Protein AF-A0A4R6DRR3-F1 (afdb_monomer_lite)

Organism: Scandinavium goeteborgense (NCBI:txid1851514)

Sequence (173 aa):
MDSQFMGFSDTPRPTWKEFNDTDKYPCVDYLKIRKELVALQRRISFIASTHGERNLLPDLRKQAQALEQKLVDEPPNPVLPPPAALIKVTGKLEAFSARLIPHYFDPEAYPQTHGYFTRQQERVAKAAVVVAAGGQGAAAQGMLLEGTRLSRLAWYVTGKINGKHFSGWLAGL

Radius of gyration: 21.05 Å; chains: 1; bounding box: 48×30×71 Å

Secondary structure (DSSP, 8-state):
-------GGGS----HHHHS-TTTS-B--HHHHHHHHHHHHHHHHHHHHSSS-GGGHHHHHHHHHHHHHHHTTPPPPP-SS-SS------S-EEEEEEEEEEE---GGGSTT-TTHHHHHHHHHHHHHHHHHHH--HHHHHHHHHTT----EEEEEEEEEETTEEEEEEEE--

Structure (mmCIF, N/CA/C/O backbone):
data_AF-A0A4R6DRR3-F1
#
_entry.id   AF-A0A4R6DRR3-F1
#
loop_
_atom_site.group_PDB
_atom_site.id
_atom_site.type_symbol
_atom_site.label_atom_id
_atom_site.label_alt_id
_atom_site.label_comp_id
_atom_site.label_asym_id
_atom_site.label_entity_id
_atom_site.label_seq_id
_atom_site.pdbx_PDB_ins_code
_atom_site.Cartn_x
_atom_site.Cartn_y
_atom_site.Cartn_z
_atom_site.occupancy
_atom_site.B_iso_or_equiv
_atom_site.auth_seq_id
_atom_site.auth_comp_id
_atom_site.auth_asym_id
_atom_site.auth_atom_id
_atom_site.pdbx_PDB_model_num
ATOM 1 N N . MET A 1 1 ? -2.126 12.047 38.071 1.00 32.66 1 MET A N 1
ATOM 2 C CA . MET A 1 1 ? -1.769 12.471 36.704 1.00 32.66 1 MET A CA 1
ATOM 3 C C . MET A 1 1 ? -2.853 11.938 35.803 1.00 32.66 1 MET A C 1
ATOM 5 O O . MET A 1 1 ? -2.925 10.732 35.596 1.00 32.66 1 MET A O 1
ATOM 9 N N . ASP A 1 2 ? -3.769 12.821 35.432 1.00 32.16 2 ASP A N 1
ATOM 10 C CA . ASP A 1 2 ? -4.986 12.487 34.706 1.00 32.16 2 ASP A CA 1
ATOM 11 C C . ASP A 1 2 ? -4.640 11.856 33.361 1.00 32.16 2 ASP A C 1
ATOM 13 O O . ASP A 1 2 ? -3.924 12.436 32.544 1.00 32.16 2 ASP A O 1
ATOM 17 N N . SER A 1 3 ? -5.119 10.630 33.157 1.00 38.91 3 SER A N 1
ATOM 18 C CA . SER A 1 3 ? -5.033 9.940 31.877 1.00 38.91 3 SER A CA 1
ATOM 19 C C . SER A 1 3 ? -6.004 10.642 30.935 1.00 38.91 3 SER A C 1
ATOM 21 O O . SER A 1 3 ? -7.182 10.297 30.849 1.00 38.91 3 SER A O 1
ATOM 23 N N . GLN A 1 4 ? -5.525 11.721 30.317 1.00 40.69 4 GLN A N 1
ATOM 24 C CA . GLN A 1 4 ? -6.238 12.450 29.285 1.00 40.69 4 GLN A CA 1
ATOM 25 C C . GLN A 1 4 ? -6.501 11.450 28.155 1.00 40.69 4 GLN A C 1
ATOM 27 O O . GLN A 1 4 ? -5.590 11.050 27.431 1.00 40.69 4 GLN A O 1
ATOM 32 N N . PHE A 1 5 ? -7.742 10.974 28.061 1.00 37.91 5 PHE A N 1
ATOM 33 C CA . PHE A 1 5 ? -8.203 10.177 26.936 1.00 37.91 5 PHE A CA 1
ATOM 34 C C . PHE A 1 5 ? -8.117 11.068 25.693 1.00 37.91 5 PHE A C 1
ATOM 36 O O . PHE A 1 5 ? -9.037 11.833 25.424 1.00 37.91 5 PHE A O 1
ATOM 43 N N . MET A 1 6 ? -7.003 11.011 24.958 1.00 37.53 6 MET A N 1
ATOM 44 C CA . MET A 1 6 ? -6.937 11.579 23.614 1.00 37.53 6 MET A CA 1
ATOM 45 C C . MET A 1 6 ? -7.987 10.864 22.765 1.00 37.53 6 MET A C 1
ATOM 47 O O . MET A 1 6 ? -7.893 9.654 22.532 1.00 37.53 6 MET A O 1
ATOM 51 N N . GLY A 1 7 ? -9.008 11.600 22.330 1.00 41.72 7 GLY A N 1
ATOM 52 C CA . GLY A 1 7 ? -9.930 11.110 21.323 1.00 41.72 7 GLY A CA 1
ATOM 53 C C . GLY A 1 7 ? -9.200 10.974 19.991 1.00 41.72 7 GLY A C 1
ATOM 54 O O . GLY A 1 7 ? -8.282 11.730 19.682 1.00 41.72 7 GLY A O 1
ATOM 55 N N . PHE A 1 8 ? -9.627 10.035 19.150 1.00 44.72 8 PHE A N 1
ATOM 56 C CA . PHE A 1 8 ? -9.114 9.923 17.777 1.00 44.72 8 PHE A CA 1
ATOM 57 C C . PHE A 1 8 ? -9.327 11.202 16.945 1.00 44.72 8 PHE A C 1
ATOM 59 O O . PHE A 1 8 ? -8.627 11.419 15.964 1.00 44.72 8 PHE A O 1
ATOM 66 N N . SER A 1 9 ? -10.285 12.053 17.325 1.00 52.47 9 SER A N 1
ATOM 67 C CA . SER A 1 9 ? -10.504 13.380 16.733 1.00 52.47 9 SER A CA 1
ATOM 68 C C . SER A 1 9 ? -9.391 14.381 17.039 1.00 52.47 9 SER A C 1
ATOM 70 O O . SER A 1 9 ? -9.246 15.360 16.312 1.00 52.47 9 SER A O 1
ATOM 72 N N . ASP A 1 10 ? -8.619 14.132 18.096 1.00 45.84 10 ASP A N 1
ATOM 73 C CA . ASP A 1 10 ? -7.654 15.075 18.661 1.00 45.84 10 ASP A CA 1
ATOM 74 C C . ASP A 1 10 ? -6.226 14.761 18.195 1.00 45.84 10 ASP A C 1
ATOM 76 O O . ASP A 1 10 ? -5.283 15.488 18.514 1.00 45.84 10 ASP A O 1
ATOM 80 N N . THR A 1 11 ? -6.043 13.680 17.422 1.00 53.34 11 THR A N 1
ATOM 81 C CA . THR A 1 11 ? -4.739 13.344 16.851 1.00 53.34 11 THR A CA 1
ATOM 82 C C . THR A 1 11 ? -4.341 14.400 15.818 1.00 53.34 11 THR A C 1
ATOM 84 O O . THR A 1 11 ? -5.106 14.642 14.875 1.00 53.34 11 THR A O 1
ATOM 87 N N . PRO A 1 12 ? -3.157 15.026 15.956 1.00 55.69 12 PRO A N 1
ATOM 88 C CA . PRO A 1 12 ? -2.706 16.060 15.039 1.00 55.69 12 PRO A CA 1
ATOM 89 C C . PRO A 1 12 ? -2.641 15.513 13.614 1.00 55.69 12 PRO A C 1
ATOM 91 O O . PRO A 1 12 ? -2.238 14.373 13.379 1.00 55.69 12 PRO A O 1
ATOM 94 N N . ARG A 1 13 ? -3.064 16.340 12.654 1.00 63.53 13 ARG A N 1
ATOM 95 C CA . ARG A 1 13 ? -3.005 16.013 11.229 1.00 63.53 13 ARG A CA 1
ATOM 96 C C . ARG A 1 13 ? -1.552 16.133 10.775 1.00 63.53 13 ARG A C 1
ATOM 98 O O . ARG A 1 13 ? -1.043 17.254 10.753 1.00 63.53 13 ARG A O 1
ATOM 105 N N . PRO A 1 14 ? -0.888 15.029 10.414 1.00 62.91 14 PRO A N 1
ATOM 106 C CA . PRO A 1 14 ? 0.517 15.088 10.077 1.00 62.91 14 PRO A CA 1
ATOM 107 C C . PRO A 1 14 ? 0.735 15.827 8.755 1.00 62.91 14 PRO A C 1
ATOM 109 O O . PRO A 1 14 ? 0.032 15.610 7.764 1.00 62.91 14 PRO A O 1
ATOM 112 N N . THR A 1 15 ? 1.727 16.707 8.740 1.00 67.88 15 THR A N 1
ATOM 113 C CA . THR A 1 15 ? 2.149 17.449 7.547 1.00 67.88 15 THR A CA 1
ATOM 114 C C . THR A 1 15 ? 3.195 16.672 6.745 1.00 67.88 15 THR A C 1
ATOM 116 O O . THR A 1 15 ? 3.876 15.792 7.264 1.00 67.88 15 THR A O 1
ATOM 119 N N . TRP A 1 16 ? 3.414 17.043 5.479 1.00 64.81 16 TRP A N 1
ATOM 120 C CA . TRP A 1 16 ? 4.521 16.495 4.676 1.00 64.81 16 TRP A CA 1
ATOM 121 C C . TRP A 1 16 ? 5.910 16.735 5.289 1.00 64.81 16 TRP A C 1
ATOM 123 O O . TRP A 1 16 ? 6.840 15.992 4.994 1.00 64.81 16 TRP A O 1
ATOM 133 N N . LYS A 1 17 ? 6.058 17.737 6.165 1.00 64.94 17 LYS A N 1
ATOM 134 C CA . LYS A 1 17 ? 7.290 17.943 6.938 1.00 64.94 17 LYS A CA 1
ATOM 135 C C . LYS A 1 17 ? 7.489 16.831 7.968 1.00 64.94 17 LYS A C 1
ATOM 137 O O . LYS A 1 17 ? 8.586 16.303 8.064 1.00 64.94 17 LYS A O 1
ATOM 142 N N . GLU A 1 18 ? 6.422 16.437 8.661 1.00 63.91 18 GLU A N 1
ATOM 143 C CA . GLU A 1 18 ? 6.436 15.321 9.617 1.00 63.91 18 GLU A CA 1
ATOM 144 C C . GLU A 1 18 ? 6.542 13.959 8.926 1.00 63.91 18 GLU A C 1
ATOM 146 O O . GLU A 1 18 ? 7.074 13.026 9.505 1.00 63.91 18 GLU A O 1
ATOM 151 N N . PHE A 1 19 ? 6.097 13.841 7.671 1.00 58.97 19 PHE A N 1
ATOM 152 C CA . PHE A 1 19 ? 6.348 12.643 6.865 1.00 58.97 19 PHE A CA 1
ATOM 153 C C . PHE A 1 19 ? 7.843 12.402 6.604 1.00 58.97 19 PHE A C 1
ATOM 155 O O . PHE A 1 19 ? 8.275 11.256 6.547 1.00 58.97 19 PHE A O 1
ATOM 162 N N . ASN A 1 20 ? 8.635 13.468 6.463 1.00 59.44 20 ASN A N 1
ATOM 163 C CA . ASN A 1 20 ? 10.086 13.361 6.296 1.00 59.44 20 ASN A CA 1
ATOM 164 C C . ASN A 1 20 ? 10.828 13.198 7.638 1.00 59.44 20 ASN A C 1
ATOM 166 O O . ASN A 1 20 ? 12.023 12.904 7.642 1.00 59.44 20 ASN A O 1
ATOM 170 N N . ASP A 1 21 ? 10.131 13.386 8.761 1.00 64.56 21 ASP A N 1
ATOM 171 C CA . ASP A 1 21 ? 10.652 13.211 10.115 1.00 64.56 21 ASP A CA 1
ATOM 172 C C . ASP A 1 21 ? 10.440 11.757 10.570 1.00 64.56 21 ASP A C 1
ATOM 174 O O . ASP A 1 21 ? 9.473 11.401 11.251 1.00 64.56 21 ASP A O 1
ATOM 178 N N . THR A 1 22 ? 11.351 10.897 10.113 1.00 59.47 22 THR A N 1
ATOM 179 C CA . THR A 1 22 ? 11.313 9.436 10.323 1.00 59.47 22 THR A CA 1
ATOM 180 C C . THR A 1 22 ? 11.407 9.046 11.808 1.00 59.47 22 THR A C 1
ATOM 182 O O . THR A 1 22 ? 11.029 7.933 12.170 1.00 59.47 22 THR A O 1
ATOM 185 N N . ASP A 1 23 ? 11.872 9.956 12.673 1.00 62.69 23 ASP A N 1
ATOM 186 C CA . ASP A 1 23 ? 12.046 9.712 14.110 1.00 62.69 23 ASP A CA 1
ATOM 187 C C . ASP A 1 23 ? 10.712 9.752 14.872 1.00 62.69 23 ASP A C 1
ATOM 189 O O . ASP A 1 23 ? 10.572 9.131 15.929 1.00 62.69 23 ASP A O 1
ATOM 193 N N . LYS A 1 24 ? 9.705 10.457 14.336 1.00 63.38 24 LYS A N 1
ATOM 194 C CA . LYS A 1 24 ? 8.414 10.666 15.008 1.00 63.38 24 LYS A CA 1
ATOM 195 C C . LYS A 1 24 ? 7.372 9.608 14.643 1.00 63.38 24 LYS A C 1
ATOM 197 O O . LYS A 1 24 ? 6.582 9.216 15.503 1.00 63.38 24 LYS A O 1
ATOM 202 N N . TYR A 1 25 ? 7.360 9.135 13.393 1.00 62.94 25 TYR A N 1
ATOM 203 C CA . TYR A 1 25 ? 6.393 8.143 12.915 1.00 62.94 25 TYR A CA 1
ATOM 204 C C . TYR A 1 25 ? 7.010 7.188 11.885 1.00 62.94 25 TYR A C 1
ATOM 206 O O . TYR A 1 25 ? 7.716 7.648 10.989 1.00 62.94 25 TYR A O 1
ATOM 214 N N . PRO A 1 26 ? 6.685 5.879 11.920 1.00 66.75 26 PRO A N 1
ATOM 215 C CA . PRO A 1 26 ? 7.077 4.962 10.858 1.00 66.75 26 PRO A CA 1
ATOM 216 C C . PRO A 1 26 ? 6.364 5.364 9.561 1.00 66.75 26 PRO A C 1
ATOM 218 O O . PRO A 1 26 ? 5.165 5.116 9.383 1.00 66.75 26 PRO A O 1
ATOM 221 N N . CYS A 1 27 ? 7.108 6.017 8.674 1.00 72.94 27 CYS A N 1
ATOM 222 C CA . CYS A 1 27 ? 6.648 6.497 7.384 1.00 72.94 27 CYS A CA 1
ATOM 223 C C . CYS A 1 27 ? 7.192 5.598 6.264 1.00 72.94 27 CYS A C 1
ATOM 225 O O . CYS A 1 27 ? 8.386 5.312 6.184 1.00 72.94 27 CYS A O 1
ATOM 227 N N . VAL A 1 28 ? 6.306 5.106 5.394 1.00 82.31 28 VAL A N 1
ATOM 228 C CA . VAL A 1 28 ? 6.702 4.296 4.232 1.00 82.31 28 VAL A CA 1
ATOM 229 C C . VAL A 1 28 ? 5.937 4.776 3.009 1.00 82.31 28 VAL A C 1
ATOM 231 O O . VAL A 1 28 ? 4.707 4.738 2.969 1.00 82.31 28 VAL A O 1
ATOM 234 N N . ASP A 1 29 ? 6.674 5.226 1.994 1.00 85.25 29 ASP A N 1
ATOM 235 C CA . ASP A 1 29 ? 6.112 5.614 0.701 1.00 85.25 29 ASP A CA 1
ATOM 236 C C . ASP A 1 29 ? 5.991 4.396 -0.226 1.00 85.25 29 ASP A C 1
ATOM 238 O O . ASP A 1 29 ? 6.834 4.144 -1.093 1.00 85.25 29 ASP A O 1
ATOM 242 N N . TYR A 1 30 ? 4.921 3.624 -0.046 1.00 84.50 30 TYR A N 1
ATOM 243 C CA . TYR A 1 30 ? 4.629 2.473 -0.903 1.00 84.50 30 TYR A CA 1
ATOM 244 C C . TYR A 1 30 ? 4.374 2.875 -2.366 1.00 84.50 30 TYR A C 1
ATOM 246 O O . TYR A 1 30 ? 4.687 2.111 -3.282 1.00 84.50 30 TYR A O 1
ATOM 254 N N . LEU A 1 31 ? 3.884 4.096 -2.621 1.00 81.19 31 LEU A N 1
ATOM 255 C CA . LEU A 1 31 ? 3.676 4.599 -3.982 1.00 81.19 31 LEU A CA 1
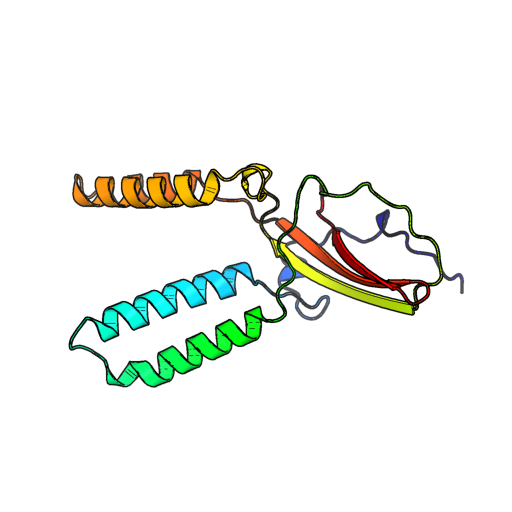ATOM 256 C C . LEU A 1 31 ? 5.005 4.775 -4.719 1.00 81.19 31 LEU A C 1
ATOM 258 O O . LEU A 1 31 ? 5.109 4.425 -5.898 1.00 81.19 31 LEU A O 1
ATOM 262 N N . LYS A 1 32 ? 6.025 5.296 -4.034 1.00 82.62 32 LYS A N 1
ATOM 263 C CA . LYS A 1 32 ? 7.382 5.409 -4.572 1.00 82.62 32 LYS A CA 1
ATOM 264 C C . LYS A 1 32 ? 7.992 4.034 -4.835 1.00 82.62 32 LYS A C 1
ATOM 266 O O . LYS A 1 32 ? 8.469 3.807 -5.945 1.00 82.62 32 LYS A O 1
ATOM 271 N N . ILE A 1 33 ? 7.882 3.103 -3.884 1.00 84.00 33 ILE A N 1
ATOM 272 C CA . ILE A 1 33 ? 8.385 1.724 -4.035 1.00 84.00 33 ILE A CA 1
ATOM 273 C C . ILE A 1 33 ? 7.756 1.046 -5.265 1.00 84.00 33 ILE A C 1
ATOM 275 O O . ILE A 1 33 ? 8.471 0.477 -6.090 1.00 84.00 33 ILE A O 1
ATOM 279 N N . ARG A 1 34 ? 6.433 1.167 -5.460 1.00 78.25 34 ARG A N 1
ATOM 280 C CA . ARG A 1 34 ? 5.737 0.639 -6.650 1.00 78.25 34 ARG A CA 1
ATOM 281 C C . ARG A 1 34 ? 6.253 1.256 -7.954 1.00 78.25 34 ARG A C 1
ATOM 283 O O . ARG A 1 34 ? 6.440 0.538 -8.935 1.00 78.25 34 ARG A O 1
ATOM 290 N N . LYS A 1 35 ? 6.480 2.575 -7.989 1.00 77.81 35 LYS A N 1
ATOM 291 C CA . LYS A 1 35 ? 7.016 3.265 -9.180 1.00 77.81 35 LYS A CA 1
ATOM 292 C C . LYS A 1 35 ? 8.421 2.776 -9.529 1.00 77.81 35 LYS A C 1
ATOM 294 O O . LYS A 1 35 ? 8.685 2.506 -10.700 1.00 77.81 35 LYS A O 1
ATOM 299 N N . GLU A 1 36 ? 9.289 2.644 -8.529 1.00 81.50 36 GLU A N 1
ATOM 300 C CA . GLU A 1 36 ? 10.650 2.124 -8.694 1.00 81.50 36 GLU A CA 1
ATOM 301 C C . GLU A 1 36 ? 10.631 0.685 -9.216 1.00 81.50 36 GLU A C 1
ATOM 303 O O . GLU A 1 36 ? 11.313 0.381 -10.193 1.00 81.50 36 GLU A O 1
ATOM 308 N N . LEU A 1 37 ? 9.778 -0.171 -8.649 1.00 81.06 37 LEU A N 1
ATOM 309 C CA . LEU A 1 37 ? 9.612 -1.554 -9.090 1.00 81.06 37 LEU A CA 1
ATOM 310 C C . LEU A 1 37 ? 9.166 -1.644 -10.555 1.00 81.06 37 LEU A C 1
ATOM 312 O O . LEU A 1 37 ? 9.763 -2.389 -11.329 1.00 81.06 37 LEU A O 1
ATOM 316 N N . VAL A 1 38 ? 8.180 -0.845 -10.974 1.00 78.44 38 VAL A N 1
ATOM 317 C CA . VAL A 1 38 ? 7.722 -0.818 -12.375 1.00 78.44 38 VAL A CA 1
ATOM 318 C C . VAL A 1 38 ? 8.827 -0.332 -13.316 1.00 78.44 38 VAL A C 1
ATOM 320 O O . VAL A 1 38 ? 9.020 -0.906 -14.390 1.00 78.44 38 VAL A O 1
ATOM 323 N N . ALA A 1 39 ? 9.561 0.720 -12.942 1.00 78.56 39 ALA A N 1
ATOM 324 C CA . ALA A 1 39 ? 10.675 1.224 -13.743 1.00 78.56 39 ALA A CA 1
ATOM 325 C C . ALA A 1 39 ? 11.773 0.162 -13.906 1.00 78.56 39 ALA A C 1
ATOM 327 O O . ALA A 1 39 ? 12.289 -0.052 -15.005 1.00 78.56 39 ALA A O 1
ATOM 328 N N . LEU A 1 40 ? 12.076 -0.549 -12.824 1.00 83.12 40 LEU A N 1
ATOM 329 C CA . LEU A 1 40 ? 13.108 -1.568 -12.787 1.00 83.12 40 LEU A CA 1
ATOM 330 C C . LEU A 1 40 ? 12.703 -2.833 -13.562 1.00 83.12 40 LEU A C 1
ATOM 332 O O . LEU A 1 40 ? 13.499 -3.355 -14.340 1.00 83.12 40 LEU A O 1
ATOM 336 N N . GLN A 1 41 ? 11.443 -3.262 -13.468 1.00 84.50 41 GLN A N 1
ATOM 337 C CA . GLN A 1 41 ? 10.888 -4.339 -14.295 1.00 84.50 41 GLN A CA 1
ATOM 338 C C . GLN A 1 41 ? 10.932 -4.000 -15.793 1.00 84.50 41 GLN A C 1
ATOM 340 O O . GLN A 1 41 ? 11.312 -4.849 -16.600 1.00 84.50 41 GLN A O 1
ATOM 345 N N . ARG A 1 42 ? 10.622 -2.752 -16.177 1.00 83.56 42 ARG A N 1
ATOM 346 C CA . ARG A 1 42 ? 10.771 -2.278 -17.568 1.00 83.56 42 ARG A CA 1
ATOM 347 C C . ARG A 1 42 ? 12.226 -2.293 -18.032 1.00 83.56 42 ARG A C 1
ATOM 349 O O . ARG A 1 42 ? 12.502 -2.632 -19.179 1.00 83.56 42 ARG A O 1
ATOM 356 N N . ARG A 1 43 ? 13.173 -1.940 -17.156 1.00 85.25 43 ARG A N 1
ATOM 357 C CA . ARG A 1 43 ? 14.605 -2.016 -17.480 1.00 85.25 43 ARG A CA 1
ATOM 358 C C . ARG A 1 43 ? 15.049 -3.465 -17.681 1.00 85.25 43 ARG A C 1
ATOM 360 O O . ARG A 1 43 ? 15.749 -3.744 -18.650 1.00 85.25 43 ARG A O 1
ATOM 367 N N . ILE A 1 44 ? 14.609 -4.379 -16.814 1.00 89.00 44 ILE A N 1
ATOM 368 C CA . ILE A 1 44 ? 14.879 -5.818 -16.938 1.00 89.00 44 ILE A CA 1
ATOM 369 C C . ILE A 1 44 ? 14.331 -6.357 -18.261 1.00 89.00 44 ILE A C 1
ATOM 371 O O . ILE A 1 44 ? 15.059 -7.054 -18.966 1.00 89.00 44 ILE A O 1
ATOM 375 N N . SER A 1 45 ? 13.084 -6.034 -18.621 1.00 86.31 45 SER A N 1
ATOM 376 C CA . SER A 1 45 ? 12.488 -6.514 -19.873 1.00 86.31 45 SER A CA 1
ATOM 377 C C . SER A 1 45 ? 13.221 -5.973 -21.102 1.00 86.31 45 SER A C 1
ATOM 379 O O . SER A 1 45 ? 13.517 -6.744 -22.011 1.00 86.31 45 SER A O 1
ATOM 381 N N . PHE A 1 46 ? 13.598 -4.691 -21.092 1.00 87.69 46 PHE A N 1
ATOM 382 C CA . PHE A 1 46 ? 14.370 -4.062 -22.165 1.00 87.69 46 PHE A CA 1
ATOM 383 C C . PHE A 1 46 ? 15.766 -4.682 -22.348 1.00 87.69 46 PHE A C 1
ATOM 385 O O . PHE A 1 46 ? 16.193 -4.949 -23.474 1.00 87.69 46 PHE A O 1
ATOM 392 N N . ILE A 1 47 ? 16.487 -4.933 -21.250 1.00 87.69 47 ILE A N 1
ATOM 393 C CA . ILE A 1 47 ? 17.797 -5.603 -21.290 1.00 87.69 47 ILE A CA 1
ATOM 394 C C . ILE A 1 47 ? 17.637 -7.055 -21.751 1.00 87.69 47 ILE A C 1
ATOM 396 O O . ILE A 1 47 ? 18.452 -7.544 -22.525 1.00 87.69 47 ILE A O 1
ATOM 400 N N . ALA A 1 48 ? 16.584 -7.753 -21.319 1.00 84.31 48 ALA A N 1
ATOM 401 C CA . ALA A 1 48 ? 16.333 -9.130 -21.736 1.00 84.31 48 ALA A CA 1
ATOM 402 C C . ALA A 1 48 ? 16.045 -9.243 -23.245 1.00 84.31 48 ALA A C 1
ATOM 404 O O . ALA A 1 48 ? 16.514 -10.190 -23.881 1.00 84.31 48 ALA A O 1
ATOM 405 N N . SER A 1 49 ? 15.321 -8.276 -23.823 1.00 82.00 49 SER A N 1
ATOM 406 C CA . SER A 1 49 ? 15.016 -8.230 -25.261 1.00 82.00 49 SER A CA 1
ATOM 407 C C . SER A 1 49 ? 16.182 -7.751 -26.130 1.00 82.00 49 SER A C 1
ATOM 409 O O . SER A 1 49 ? 16.193 -8.015 -27.328 1.00 82.00 49 SER A O 1
ATOM 411 N N . THR A 1 50 ? 17.163 -7.056 -25.549 1.00 78.88 50 THR A N 1
ATOM 412 C CA . THR A 1 50 ? 18.337 -6.525 -26.259 1.00 78.88 50 THR A CA 1
ATOM 413 C C . THR A 1 50 ? 19.565 -7.415 -26.004 1.00 78.88 50 THR A C 1
ATOM 415 O O . THR A 1 50 ? 19.606 -8.213 -25.068 1.00 78.88 50 THR A O 1
ATOM 418 N N . HIS A 1 51 ? 20.600 -7.320 -26.842 1.00 70.50 51 HIS A N 1
ATOM 419 C CA . HIS A 1 51 ? 21.870 -8.025 -26.603 1.00 70.50 51 HIS A CA 1
ATOM 420 C C . HIS A 1 51 ? 22.808 -7.308 -25.607 1.00 70.50 51 HIS A C 1
ATOM 422 O O . HIS A 1 51 ? 23.828 -7.877 -25.225 1.00 70.50 51 HIS A O 1
ATOM 428 N N . GLY A 1 52 ? 22.483 -6.083 -25.176 1.00 72.69 52 GLY A N 1
ATOM 429 C CA . GLY A 1 52 ? 23.323 -5.270 -24.287 1.00 72.69 52 GLY A CA 1
ATOM 430 C C . GLY A 1 52 ? 23.089 -5.534 -22.796 1.00 72.69 52 GLY A C 1
ATOM 431 O O . GLY A 1 52 ? 21.964 -5.796 -22.390 1.00 72.69 52 GLY A O 1
ATOM 432 N N . GLU A 1 53 ? 24.153 -5.435 -21.988 1.00 79.00 53 GLU A N 1
ATOM 433 C CA . GLU A 1 53 ? 24.136 -5.381 -20.508 1.00 79.00 53 GLU A CA 1
ATOM 434 C C . GLU A 1 53 ? 23.458 -6.557 -19.770 1.00 79.00 53 GLU A C 1
ATOM 436 O O . GLU A 1 53 ? 23.029 -6.434 -18.620 1.00 79.00 53 GLU A O 1
ATOM 441 N N . ARG A 1 54 ? 23.385 -7.746 -20.384 1.00 82.94 54 ARG A N 1
ATOM 442 C CA . ARG A 1 54 ? 22.781 -8.939 -19.750 1.00 82.94 54 ARG A CA 1
ATOM 443 C C . ARG A 1 54 ? 23.448 -9.353 -18.434 1.00 82.94 54 ARG A C 1
ATOM 445 O O . ARG A 1 54 ? 22.804 -9.985 -17.601 1.00 82.94 54 ARG A O 1
ATOM 452 N N . ASN A 1 55 ? 24.708 -8.978 -18.230 1.00 87.69 55 ASN A N 1
ATOM 453 C CA . ASN A 1 55 ? 25.446 -9.174 -16.983 1.00 87.69 55 ASN A CA 1
ATOM 454 C C . ASN A 1 55 ? 24.823 -8.439 -15.782 1.00 87.69 55 ASN A C 1
ATOM 456 O O . ASN A 1 55 ? 25.013 -8.888 -14.660 1.00 87.69 55 ASN A O 1
ATOM 460 N N . LEU A 1 56 ? 24.053 -7.366 -16.001 1.00 87.44 56 LEU A N 1
ATOM 461 C CA . LEU A 1 56 ? 23.379 -6.610 -14.935 1.00 87.44 56 LEU A CA 1
ATOM 462 C C . LEU A 1 56 ? 22.044 -7.241 -14.495 1.00 87.44 56 LEU A C 1
ATOM 464 O O . LEU A 1 56 ? 21.486 -6.863 -13.465 1.00 87.44 56 LEU A O 1
ATOM 468 N N . LEU A 1 57 ? 21.504 -8.201 -15.258 1.00 89.62 57 LEU A N 1
ATOM 469 C CA . LEU A 1 57 ? 20.197 -8.812 -14.981 1.00 89.62 57 LEU A CA 1
ATOM 470 C C . LEU A 1 57 ? 20.081 -9.469 -13.595 1.00 89.62 57 LEU A C 1
ATOM 472 O O . LEU A 1 57 ? 19.024 -9.304 -12.983 1.00 89.62 57 LEU A O 1
ATOM 476 N N . PRO A 1 58 ? 21.083 -10.214 -13.083 1.00 92.56 58 PRO A N 1
ATOM 477 C CA . PRO A 1 58 ? 20.994 -10.822 -11.757 1.00 92.56 58 PRO A CA 1
ATOM 478 C C . PRO A 1 58 ? 20.820 -9.779 -10.649 1.00 92.56 58 PRO A C 1
ATOM 480 O O . PRO A 1 58 ? 19.930 -9.921 -9.809 1.00 92.56 58 PRO A O 1
ATOM 483 N N . ASP A 1 59 ? 21.603 -8.699 -10.691 1.00 93.25 59 ASP A N 1
ATOM 484 C CA . ASP A 1 59 ? 21.555 -7.636 -9.685 1.00 93.25 59 ASP A CA 1
ATOM 485 C C . ASP A 1 59 ? 20.247 -6.853 -9.756 1.00 93.25 59 ASP A C 1
ATOM 487 O O . ASP A 1 59 ? 19.608 -6.619 -8.728 1.00 93.25 59 ASP A O 1
ATOM 491 N N . LEU A 1 60 ? 19.787 -6.520 -10.966 1.00 90.75 60 LEU A N 1
ATOM 492 C CA . LEU A 1 60 ? 18.487 -5.880 -11.155 1.00 90.75 60 LEU A CA 1
ATOM 493 C C . LEU A 1 60 ? 17.357 -6.779 -10.638 1.00 90.75 60 LEU A C 1
ATOM 495 O O . LEU A 1 60 ? 16.508 -6.326 -9.882 1.00 90.75 60 LEU A O 1
ATOM 499 N N . ARG A 1 61 ? 17.353 -8.079 -10.947 1.00 91.88 61 ARG A N 1
ATOM 500 C CA . ARG A 1 61 ? 16.332 -9.003 -10.415 1.00 91.88 61 ARG A CA 1
ATOM 501 C C . ARG A 1 61 ? 16.350 -9.068 -8.889 1.00 91.88 61 ARG A C 1
ATOM 503 O O . ARG A 1 61 ? 15.288 -9.068 -8.273 1.00 91.88 61 ARG A O 1
ATOM 510 N N . LYS A 1 62 ? 17.536 -9.058 -8.277 1.00 94.81 62 LYS A N 1
ATOM 511 C CA . LYS A 1 62 ? 17.681 -9.011 -6.818 1.00 94.81 62 LYS A CA 1
ATOM 512 C C . LYS A 1 62 ? 17.109 -7.716 -6.231 1.00 94.81 62 LYS A C 1
ATOM 514 O O . LYS A 1 62 ? 16.433 -7.759 -5.206 1.00 94.81 62 LYS A O 1
ATOM 519 N N . GLN A 1 63 ? 17.326 -6.576 -6.891 1.00 92.44 63 GLN A N 1
ATOM 520 C CA . GLN A 1 63 ? 16.719 -5.299 -6.501 1.00 92.44 63 GLN A CA 1
ATOM 521 C C . GLN A 1 63 ? 15.190 -5.328 -6.634 1.00 92.44 63 GLN A C 1
ATOM 523 O O . GLN A 1 63 ? 14.505 -4.894 -5.711 1.00 92.44 63 GLN A O 1
ATOM 528 N N . ALA A 1 64 ? 14.650 -5.887 -7.725 1.00 90.06 64 ALA A N 1
ATOM 529 C CA . ALA A 1 64 ? 13.205 -6.067 -7.897 1.00 90.06 64 ALA A CA 1
ATOM 530 C C . ALA A 1 64 ? 12.610 -6.873 -6.741 1.00 90.06 64 ALA A C 1
ATOM 532 O O . ALA A 1 64 ? 11.660 -6.426 -6.107 1.00 90.06 64 ALA A O 1
ATOM 533 N N . GLN A 1 65 ? 13.224 -8.012 -6.417 1.00 93.81 65 GLN A N 1
ATOM 534 C CA . GLN A 1 65 ? 12.768 -8.889 -5.345 1.00 93.81 65 GLN A CA 1
ATOM 535 C C . GLN A 1 65 ? 12.807 -8.196 -3.975 1.00 93.81 65 GLN A C 1
ATOM 537 O O . GLN A 1 65 ? 11.894 -8.362 -3.171 1.00 93.81 65 GLN A O 1
ATOM 542 N N . ALA A 1 66 ? 13.828 -7.378 -3.708 1.00 92.88 66 ALA A N 1
ATOM 543 C CA . ALA A 1 66 ? 13.898 -6.591 -2.478 1.00 92.88 66 ALA A CA 1
ATOM 544 C C . ALA A 1 66 ? 12.779 -5.535 -2.394 1.00 92.88 66 ALA A C 1
ATOM 546 O O . ALA A 1 66 ? 12.246 -5.288 -1.312 1.00 92.88 66 ALA A O 1
ATOM 547 N N . LEU A 1 67 ? 12.400 -4.916 -3.519 1.00 89.62 67 LEU A N 1
ATOM 548 C CA . LEU A 1 67 ? 11.253 -4.003 -3.569 1.00 89.62 67 LEU A CA 1
ATOM 549 C C . LEU A 1 67 ? 9.928 -4.758 -3.397 1.00 89.62 67 LEU A C 1
ATOM 551 O O . LEU A 1 67 ? 9.077 -4.296 -2.645 1.00 89.62 67 LEU A O 1
ATOM 555 N N . GLU A 1 68 ? 9.770 -5.932 -4.014 1.00 89.88 68 GLU A N 1
ATOM 556 C CA . GLU A 1 68 ? 8.595 -6.800 -3.835 1.00 89.88 68 GLU A CA 1
ATOM 557 C C . GLU A 1 68 ? 8.411 -7.207 -2.372 1.00 89.88 68 GLU A C 1
ATOM 559 O O . GLU A 1 68 ? 7.307 -7.105 -1.845 1.00 89.88 68 GLU A O 1
ATOM 564 N N . GLN A 1 69 ? 9.494 -7.585 -1.686 1.00 92.25 69 GLN A N 1
ATOM 565 C CA . GLN A 1 69 ? 9.461 -7.912 -0.258 1.00 92.25 69 GLN A CA 1
ATOM 566 C C . GLN A 1 69 ? 8.982 -6.734 0.596 1.00 92.25 69 GLN A C 1
ATOM 568 O O . GLN A 1 69 ? 8.178 -6.927 1.501 1.00 92.25 69 GLN A O 1
ATOM 573 N N . LYS A 1 70 ? 9.404 -5.503 0.281 1.00 89.19 70 LYS A N 1
ATOM 574 C CA . LYS A 1 70 ? 8.922 -4.299 0.981 1.00 89.19 70 LYS A CA 1
ATOM 575 C C . LYS A 1 70 ? 7.432 -4.029 0.755 1.00 89.19 70 LYS A C 1
ATOM 577 O O . LYS A 1 70 ? 6.803 -3.402 1.601 1.00 89.19 70 LYS A O 1
ATOM 582 N N . LEU A 1 71 ? 6.869 -4.476 -0.369 1.00 86.69 71 LEU A N 1
ATOM 583 C CA . LEU A 1 71 ? 5.442 -4.328 -0.675 1.00 86.69 71 LEU A CA 1
ATOM 584 C C . LEU A 1 71 ? 4.564 -5.385 0.012 1.00 86.69 71 LEU A C 1
ATOM 586 O O . LEU A 1 71 ? 3.350 -5.215 0.040 1.00 86.69 71 LEU A O 1
ATOM 590 N N . VAL A 1 72 ? 5.138 -6.444 0.595 1.00 88.69 72 VAL A N 1
ATOM 591 C CA . VAL A 1 72 ? 4.364 -7.466 1.330 1.00 88.69 72 VAL A CA 1
ATOM 592 C C . VAL A 1 72 ? 3.623 -6.854 2.524 1.00 88.69 72 VAL A C 1
ATOM 594 O O . VAL A 1 72 ? 2.481 -7.219 2.790 1.00 88.69 72 VAL A O 1
ATOM 597 N N . ASP A 1 73 ? 4.240 -5.878 3.193 1.00 86.25 73 ASP A N 1
ATOM 598 C CA . ASP A 1 73 ? 3.667 -5.192 4.360 1.00 86.25 73 ASP A CA 1
ATOM 599 C C . ASP A 1 73 ? 2.753 -4.007 3.995 1.00 86.25 73 ASP A C 1
ATOM 601 O O . ASP A 1 73 ? 2.318 -3.250 4.881 1.00 86.25 73 ASP A O 1
ATOM 605 N N . GLU A 1 74 ? 2.498 -3.802 2.699 1.00 85.25 74 GLU A N 1
ATOM 606 C CA . GLU A 1 74 ? 1.655 -2.720 2.206 1.00 85.25 74 GLU A CA 1
ATOM 607 C C . GLU A 1 74 ? 0.197 -2.935 2.632 1.00 85.25 74 GLU A C 1
ATOM 609 O O . GLU A 1 74 ? -0.371 -4.013 2.427 1.00 85.25 74 GLU A O 1
ATOM 614 N N . PRO A 1 75 ? -0.454 -1.913 3.211 1.00 87.00 75 PRO A N 1
ATOM 615 C CA . PRO A 1 75 ? -1.868 -2.011 3.522 1.00 87.00 75 PRO A CA 1
ATOM 616 C C . PRO A 1 75 ? -2.741 -2.234 2.278 1.00 87.00 75 PRO A C 1
ATOM 618 O O . PRO A 1 75 ? -2.416 -1.750 1.190 1.00 87.00 75 PRO A O 1
ATOM 621 N N . PRO A 1 76 ? -3.909 -2.881 2.430 1.00 83.56 76 PRO A N 1
ATOM 622 C CA . PRO A 1 76 ? -4.864 -3.010 1.340 1.00 83.56 76 PRO A CA 1
ATOM 623 C C . PRO A 1 76 ? -5.313 -1.630 0.855 1.00 83.56 76 PRO A C 1
ATOM 625 O O . PRO A 1 76 ? -5.446 -0.693 1.644 1.00 83.56 76 PRO A O 1
ATOM 628 N N . ASN A 1 77 ? -5.602 -1.506 -0.441 1.00 78.56 77 ASN A N 1
ATOM 629 C CA . ASN A 1 77 ? -6.133 -0.261 -0.989 1.00 78.56 77 ASN A CA 1
ATOM 630 C C . ASN A 1 77 ? -7.428 0.151 -0.266 1.00 78.56 77 ASN A C 1
ATOM 632 O O . ASN A 1 77 ? -8.241 -0.717 0.067 1.00 78.56 77 ASN A O 1
ATOM 636 N N . PRO A 1 78 ? -7.644 1.456 -0.025 1.00 73.69 78 PRO A N 1
ATOM 637 C CA . PRO A 1 78 ? -8.895 1.925 0.545 1.00 73.69 78 PRO A CA 1
ATOM 638 C C . PRO A 1 78 ? -10.045 1.552 -0.401 1.00 73.69 78 PRO A C 1
ATOM 640 O O . PRO A 1 78 ? -9.897 1.595 -1.622 1.00 73.69 78 PRO A O 1
ATOM 643 N N . VAL A 1 79 ? -11.200 1.195 0.160 1.00 69.75 79 VAL A N 1
ATOM 644 C CA . VAL A 1 79 ? -12.420 0.872 -0.594 1.00 69.75 79 VAL A CA 1
ATOM 645 C C . VAL A 1 79 ? -13.512 1.850 -0.179 1.00 69.75 79 VAL A C 1
ATOM 647 O O . VAL A 1 79 ? -13.848 1.916 1.002 1.00 69.75 79 VAL A O 1
ATOM 650 N N . LEU A 1 80 ? -14.056 2.602 -1.139 1.00 65.19 80 LEU A N 1
ATOM 651 C CA . LEU A 1 80 ? -15.201 3.490 -0.956 1.00 65.19 80 LEU A CA 1
ATOM 652 C C . LEU A 1 80 ? -16.266 3.226 -2.043 1.00 65.19 80 LEU A C 1
ATOM 654 O O . LEU A 1 80 ? -15.902 3.037 -3.206 1.00 65.19 80 LEU A O 1
ATOM 658 N N . PRO A 1 81 ? -17.567 3.244 -1.691 1.00 65.94 81 PRO A N 1
ATOM 659 C CA . PRO A 1 81 ? -18.080 3.222 -0.319 1.00 65.94 81 PRO A CA 1
ATOM 660 C C . PRO A 1 81 ? -17.745 1.885 0.378 1.00 65.94 81 PRO A C 1
ATOM 662 O O . PRO A 1 81 ? -17.431 0.902 -0.300 1.00 65.94 81 PRO A O 1
ATOM 665 N N . PRO A 1 82 ? -17.787 1.823 1.722 1.00 67.44 82 PRO A N 1
ATOM 666 C CA . PRO A 1 82 ? -17.652 0.563 2.442 1.00 67.44 82 PRO A CA 1
ATOM 667 C C . PRO A 1 82 ? -18.656 -0.465 1.894 1.00 67.44 82 PRO A C 1
ATOM 669 O O . PRO A 1 82 ? -19.845 -0.157 1.809 1.00 67.44 82 PRO A O 1
ATOM 672 N N . PRO A 1 83 ? -18.214 -1.676 1.514 1.00 68.38 83 PRO A N 1
ATOM 673 C CA . PRO A 1 83 ? -19.100 -2.676 0.916 1.00 68.38 83 PRO A CA 1
ATOM 674 C C . PRO A 1 83 ? -20.098 -3.266 1.924 1.00 68.38 83 PRO A C 1
ATOM 676 O O . PRO A 1 83 ? -21.089 -3.872 1.531 1.00 68.38 83 PRO A O 1
ATOM 679 N N . ALA A 1 84 ? -19.832 -3.102 3.220 1.00 73.75 84 ALA A N 1
ATOM 680 C CA . ALA A 1 84 ? -20.675 -3.563 4.310 1.00 73.75 84 ALA A CA 1
ATOM 681 C C . ALA A 1 84 ? -21.160 -2.380 5.155 1.00 73.75 84 ALA A C 1
ATOM 683 O O . ALA A 1 84 ? -20.514 -1.330 5.212 1.00 73.75 84 ALA A O 1
ATOM 684 N N . ALA A 1 85 ? -22.284 -2.580 5.845 1.00 77.62 85 ALA A N 1
ATOM 685 C CA . ALA A 1 85 ? -22.801 -1.609 6.797 1.00 77.62 85 ALA A CA 1
ATOM 686 C C . ALA A 1 85 ? -21.756 -1.292 7.877 1.00 77.62 85 ALA A C 1
ATOM 688 O O . ALA A 1 85 ? -21.054 -2.179 8.369 1.00 77.62 85 ALA A O 1
ATOM 689 N N . LEU A 1 86 ? -21.671 -0.018 8.254 1.00 78.31 86 LEU A N 1
ATOM 690 C CA . LEU A 1 86 ? -20.805 0.416 9.342 1.00 78.31 86 LEU A CA 1
ATOM 691 C C . LEU A 1 86 ? -21.320 -0.159 10.664 1.00 78.31 86 LEU A C 1
ATOM 693 O O . LEU A 1 86 ? -22.501 -0.042 10.987 1.00 78.31 86 LEU A O 1
ATOM 697 N N . ILE A 1 87 ? -20.419 -0.752 11.444 1.00 75.31 87 ILE A N 1
ATOM 698 C CA . ILE A 1 87 ? -20.732 -1.325 12.754 1.00 75.31 87 ILE A CA 1
ATOM 699 C C . ILE A 1 87 ? -19.964 -0.538 13.808 1.00 75.31 87 ILE A C 1
ATOM 701 O O . ILE A 1 87 ? -18.752 -0.349 13.699 1.00 75.31 87 ILE A O 1
ATOM 705 N N . LYS A 1 88 ? -20.660 -0.103 14.860 1.00 79.25 88 LYS A N 1
ATOM 706 C CA . LYS A 1 88 ? -20.010 0.483 16.031 1.00 79.25 88 LYS A CA 1
ATOM 707 C C . LYS A 1 88 ? -19.374 -0.629 16.862 1.00 79.25 88 LYS A C 1
ATOM 709 O O . LYS A 1 88 ? -20.063 -1.541 17.310 1.00 79.25 88 LYS A O 1
ATOM 714 N N . VAL A 1 89 ? -18.071 -0.526 17.097 1.00 73.0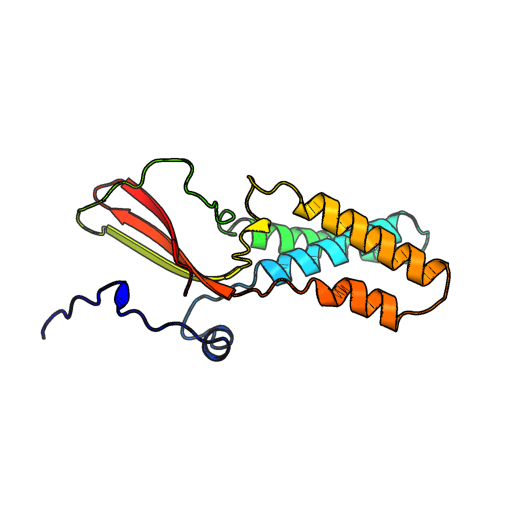6 89 VAL A N 1
ATOM 715 C CA . VAL A 1 89 ? -17.328 -1.449 17.962 1.00 73.06 89 VAL A CA 1
ATOM 716 C C . VAL A 1 89 ? -16.991 -0.738 19.272 1.00 73.06 89 VAL A C 1
ATOM 718 O O . VAL A 1 89 ? -16.466 0.372 19.260 1.00 73.06 89 VAL A O 1
ATOM 721 N N . THR A 1 90 ? 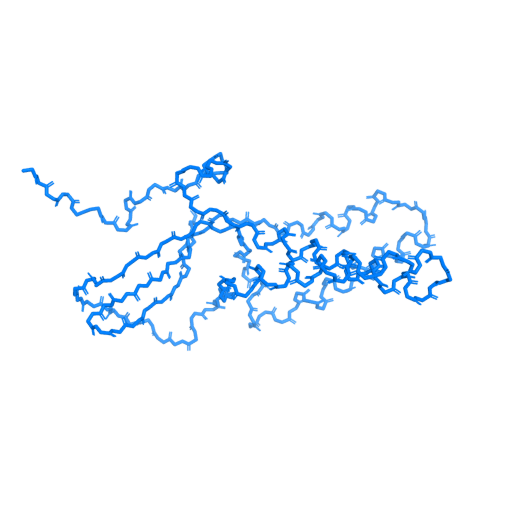-17.301 -1.367 20.407 1.00 77.00 90 THR A N 1
ATOM 722 C CA . THR A 1 90 ? -16.986 -0.871 21.758 1.00 77.00 90 THR A CA 1
ATOM 723 C C . THR A 1 90 ? -16.288 -1.962 22.563 1.00 77.00 90 THR A C 1
ATOM 725 O O . THR A 1 90 ? -16.699 -3.122 22.508 1.00 77.00 90 THR A O 1
ATOM 728 N N . GLY A 1 91 ? -15.254 -1.615 23.329 1.00 82.00 91 GLY A N 1
ATOM 729 C CA . GLY A 1 91 ? -14.512 -2.593 24.122 1.00 82.00 91 GLY A CA 1
ATOM 730 C C . GLY A 1 91 ? -13.173 -2.083 24.635 1.00 82.00 91 GLY A C 1
ATOM 731 O O . GLY A 1 91 ? -12.856 -0.903 24.495 1.00 82.00 91 GLY A O 1
ATOM 732 N N . LYS A 1 92 ? -12.381 -2.995 25.210 1.00 84.75 92 LYS A N 1
ATOM 733 C CA . LYS A 1 92 ? -11.008 -2.708 25.636 1.00 84.75 92 LYS A CA 1
ATOM 734 C C . LYS A 1 92 ? -10.065 -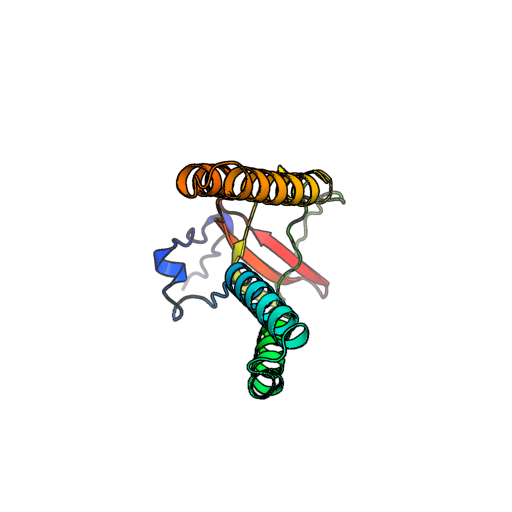2.857 24.444 1.00 84.75 92 LYS A C 1
ATOM 736 O O . LYS A 1 92 ? -10.058 -3.894 23.783 1.00 84.75 92 LYS A O 1
ATOM 741 N N . LEU A 1 93 ? -9.272 -1.819 24.190 1.00 85.50 93 LEU A N 1
ATOM 742 C CA . LEU A 1 93 ? -8.200 -1.842 23.200 1.00 85.50 93 LEU A CA 1
ATOM 743 C C . LEU A 1 93 ? -7.033 -2.667 23.755 1.00 85.50 93 LEU A C 1
ATOM 745 O O . LEU A 1 93 ? -6.427 -2.299 24.757 1.00 85.50 93 LEU A O 1
ATOM 749 N N . GLU A 1 94 ? -6.762 -3.809 23.132 1.00 89.06 94 GLU A N 1
ATOM 750 C CA . GLU A 1 94 ? -5.689 -4.729 23.530 1.00 89.06 94 GLU A CA 1
ATOM 751 C C . GLU A 1 94 ? -4.378 -4.420 22.806 1.00 89.06 94 GLU A C 1
ATOM 753 O O . GLU A 1 94 ? -3.306 -4.519 23.394 1.00 89.06 94 GLU A O 1
ATOM 758 N N . ALA A 1 95 ? -4.464 -4.052 21.528 1.00 86.12 95 ALA A N 1
ATOM 759 C CA . ALA A 1 95 ? -3.317 -3.717 20.697 1.00 86.12 95 ALA A CA 1
ATOM 760 C C . ALA A 1 95 ? -3.688 -2.605 19.720 1.00 86.12 95 ALA A C 1
ATOM 762 O O . ALA A 1 95 ? -4.814 -2.573 19.211 1.00 86.12 95 ALA A O 1
ATOM 763 N N . PHE A 1 96 ? -2.734 -1.720 19.444 1.00 85.19 96 PHE A N 1
ATOM 764 C CA . PHE A 1 96 ? -2.906 -0.606 18.525 1.00 85.19 96 PHE A CA 1
ATOM 765 C C . PHE A 1 96 ? -1.589 -0.259 17.834 1.00 85.19 96 PHE A C 1
ATOM 767 O O . PHE A 1 96 ? -0.550 -0.153 18.480 1.00 85.19 96 PHE A O 1
ATOM 774 N N . SER A 1 97 ? -1.645 -0.075 16.519 1.00 84.12 97 SER A N 1
ATOM 775 C CA . SER A 1 97 ? -0.547 0.421 15.697 1.00 84.12 97 SER A CA 1
ATOM 776 C C . SER A 1 97 ? -1.104 1.359 14.634 1.00 84.12 97 SER A C 1
ATOM 778 O O . SER A 1 97 ? -2.172 1.107 14.068 1.00 84.12 97 SER A O 1
ATOM 780 N N . ALA A 1 98 ? -0.372 2.435 14.365 1.00 82.88 98 ALA A N 1
ATOM 781 C CA . ALA A 1 98 ? -0.694 3.421 13.350 1.00 82.88 98 ALA A CA 1
ATOM 782 C C . ALA A 1 98 ? 0.555 3.710 12.514 1.00 82.88 98 ALA A C 1
ATOM 784 O O . ALA A 1 98 ? 1.641 3.916 13.057 1.00 82.88 98 ALA A O 1
ATOM 785 N N . ARG A 1 99 ? 0.396 3.719 11.190 1.00 85.19 99 ARG A N 1
ATOM 786 C CA . ARG A 1 99 ? 1.454 4.047 10.227 1.00 85.19 99 ARG A CA 1
ATOM 787 C C . ARG A 1 99 ? 0.998 5.198 9.349 1.00 85.19 99 ARG A C 1
ATOM 789 O O . ARG A 1 99 ? -0.142 5.189 8.881 1.00 85.19 99 ARG A O 1
ATOM 796 N N . LEU A 1 100 ? 1.883 6.163 9.123 1.00 82.81 100 LEU A N 1
ATOM 797 C CA . LEU A 1 100 ? 1.605 7.291 8.244 1.00 82.81 100 LEU A CA 1
ATOM 798 C C . LEU A 1 100 ? 2.031 6.942 6.819 1.00 82.81 100 LEU A C 1
ATOM 800 O O . LEU A 1 100 ? 3.205 6.672 6.566 1.00 82.81 100 LEU A O 1
ATOM 804 N N . ILE A 1 101 ? 1.075 6.924 5.893 1.00 84.00 101 ILE A N 1
ATOM 805 C CA . ILE A 1 101 ? 1.283 6.395 4.545 1.00 84.00 101 ILE A CA 1
ATOM 806 C C . ILE A 1 101 ? 0.718 7.374 3.505 1.00 84.00 101 ILE A C 1
ATOM 808 O O . ILE A 1 101 ? -0.459 7.741 3.586 1.00 84.00 101 ILE A O 1
ATOM 812 N N . PRO A 1 102 ? 1.518 7.798 2.508 1.00 81.44 102 PRO A N 1
ATOM 813 C CA . PRO A 1 102 ? 1.011 8.507 1.346 1.00 81.44 102 PRO A CA 1
ATOM 814 C C . PRO A 1 102 ? 0.172 7.548 0.509 1.00 81.44 102 PRO A C 1
ATOM 816 O O . PRO A 1 102 ? 0.662 6.509 0.067 1.00 81.44 102 PRO A O 1
ATOM 819 N N . HIS A 1 103 ? -1.085 7.903 0.258 1.00 79.94 103 HIS A N 1
ATOM 820 C CA . HIS A 1 103 ? -1.930 7.144 -0.657 1.00 79.94 103 HIS A CA 1
ATOM 821 C C . HIS A 1 103 ? -2.852 8.048 -1.466 1.00 79.94 103 HIS A C 1
ATOM 823 O O . HIS A 1 103 ? -3.038 9.235 -1.185 1.00 79.94 103 HIS A O 1
ATOM 829 N N . TYR A 1 104 ? -3.425 7.480 -2.514 1.00 73.81 104 TYR A N 1
ATOM 830 C CA . TYR A 1 104 ? -4.415 8.133 -3.347 1.00 73.81 104 TYR A CA 1
ATOM 831 C C . TYR A 1 104 ? -5.816 7.841 -2.807 1.00 73.81 104 TYR A C 1
ATOM 833 O O . TYR A 1 104 ? -6.303 6.718 -2.899 1.00 73.81 104 TYR A O 1
ATOM 841 N N . PHE A 1 105 ? -6.467 8.874 -2.277 1.00 69.00 105 PHE A N 1
ATOM 842 C CA . PHE A 1 105 ? -7.873 8.855 -1.854 1.00 69.00 105 PHE A CA 1
ATOM 843 C C . PHE A 1 105 ? -8.731 9.531 -2.918 1.00 69.00 105 PHE A C 1
ATOM 845 O O . PHE A 1 105 ? -9.369 10.552 -2.678 1.00 69.00 105 PHE A O 1
ATOM 852 N N . ASP A 1 106 ? -8.643 9.009 -4.135 1.00 61.16 106 ASP A N 1
ATOM 853 C CA . ASP A 1 106 ? -9.366 9.528 -5.287 1.00 61.16 106 ASP A CA 1
ATOM 854 C C . ASP A 1 106 ? -10.697 8.769 -5.422 1.00 61.16 106 ASP A C 1
ATOM 856 O O . ASP A 1 106 ? -10.664 7.545 -5.569 1.00 61.16 106 ASP A O 1
ATOM 860 N N . PRO A 1 107 ? -11.859 9.449 -5.380 1.00 53.69 107 PRO A N 1
ATOM 861 C CA . PRO A 1 107 ? -13.167 8.846 -5.644 1.00 53.69 107 PRO A CA 1
ATOM 862 C C . PRO A 1 107 ? -13.222 8.019 -6.945 1.00 53.69 107 PRO A C 1
ATOM 864 O O . PRO A 1 107 ? -13.970 7.043 -7.034 1.00 53.69 107 PRO A O 1
ATOM 867 N N . GLU A 1 108 ? -12.403 8.359 -7.945 1.00 50.34 108 GLU A N 1
ATOM 868 C CA . GLU A 1 108 ? -12.313 7.647 -9.228 1.00 50.34 108 GLU A CA 1
ATOM 869 C C . GLU A 1 108 ? -11.343 6.447 -9.225 1.00 50.34 108 GLU A C 1
ATOM 871 O O . GLU A 1 108 ? -11.243 5.726 -10.217 1.00 50.34 108 GLU A O 1
ATOM 876 N N . ALA A 1 109 ? -10.609 6.217 -8.131 1.00 45.47 109 ALA A N 1
ATOM 877 C CA . ALA A 1 109 ? -9.653 5.117 -7.972 1.00 45.47 109 ALA A CA 1
ATOM 878 C C . ALA A 1 109 ? -10.230 3.882 -7.268 1.00 45.47 109 ALA A C 1
ATOM 880 O O . ALA A 1 109 ? -9.526 2.877 -7.118 1.00 45.47 109 ALA A O 1
ATOM 881 N N . TYR A 1 110 ? -11.473 3.962 -6.798 1.00 53.12 110 TYR A N 1
ATOM 882 C CA . TYR A 1 110 ? -12.111 2.876 -6.073 1.00 53.12 110 TYR A CA 1
ATOM 883 C C . TYR A 1 110 ? -12.606 1.788 -7.037 1.00 53.12 110 TYR A C 1
ATOM 885 O O . TYR A 1 110 ? -12.944 2.078 -8.179 1.00 53.12 110 TYR A O 1
ATOM 893 N N . PRO A 1 111 ? -12.678 0.513 -6.616 1.00 43.19 111 PRO A N 1
ATOM 894 C CA . PRO A 1 111 ? -13.000 -0.606 -7.511 1.00 43.19 111 PRO A CA 1
ATOM 895 C C . PRO A 1 111 ? -14.325 -0.467 -8.287 1.00 43.19 111 PRO A C 1
ATOM 897 O O . PRO A 1 111 ? -14.473 -1.074 -9.344 1.00 43.19 111 PRO A O 1
ATOM 900 N N . GLN A 1 112 ? -15.262 0.345 -7.779 1.00 45.69 112 GLN A N 1
ATOM 901 C CA . GLN A 1 112 ? -16.557 0.648 -8.404 1.00 45.69 112 GLN A CA 1
ATOM 902 C C . GLN A 1 112 ? -16.439 1.653 -9.573 1.00 45.69 112 GLN A C 1
ATOM 904 O O . GLN A 1 112 ? -17.317 1.726 -10.427 1.00 45.69 112 GLN A O 1
ATOM 909 N N . THR A 1 113 ? -15.346 2.415 -9.647 1.00 46.75 113 THR A N 1
ATOM 910 C CA . THR A 1 113 ? -14.997 3.351 -10.722 1.00 46.75 113 THR A CA 1
ATOM 911 C C . THR A 1 113 ? -13.898 2.727 -11.589 1.00 46.75 113 THR A C 1
ATOM 913 O O . THR A 1 113 ? -12.763 3.188 -11.671 1.00 46.75 113 THR A O 1
ATOM 916 N N . HIS A 1 114 ? -14.237 1.630 -12.274 1.00 43.72 114 HIS A N 1
ATOM 917 C CA . HIS A 1 114 ? -13.357 0.857 -13.166 1.00 43.72 114 HIS A CA 1
ATOM 918 C C . HIS A 1 114 ? -12.980 1.604 -14.472 1.00 43.72 114 HIS A C 1
ATOM 920 O O . HIS A 1 114 ? -12.945 1.027 -15.553 1.00 43.72 114 HIS A O 1
ATOM 926 N N . GLY A 1 115 ? -12.736 2.914 -14.401 1.00 50.22 115 GLY A N 1
ATOM 927 C CA . GLY A 1 115 ? -12.300 3.747 -15.522 1.00 50.22 115 GLY A CA 1
ATOM 928 C C . GLY A 1 115 ? -10.819 4.119 -15.466 1.00 50.22 115 GLY A C 1
ATOM 929 O O . GLY A 1 115 ? -10.266 4.537 -16.477 1.00 50.22 115 GLY A O 1
ATOM 930 N N . TYR A 1 116 ? -10.152 3.976 -14.316 1.00 52.19 116 TYR A N 1
ATOM 931 C CA . TYR A 1 116 ? -8.813 4.542 -14.121 1.00 52.19 116 TYR A CA 1
ATOM 932 C C . TYR A 1 116 ? -7.720 3.844 -14.938 1.00 52.19 116 TYR A C 1
ATOM 934 O O . TYR A 1 116 ? -6.984 4.514 -15.657 1.00 52.19 116 TYR A O 1
ATOM 942 N N . PHE A 1 117 ? -7.598 2.513 -14.856 1.00 49.94 117 PHE A N 1
ATOM 943 C CA . PHE A 1 117 ? -6.548 1.800 -15.597 1.00 49.94 117 PHE A CA 1
ATOM 944 C C . PHE A 1 117 ? -6.740 1.937 -17.109 1.00 49.94 117 PHE A C 1
ATOM 946 O O . PHE A 1 117 ? -5.765 2.170 -17.821 1.00 49.94 117 PHE A O 1
ATOM 953 N N . THR A 1 118 ? -7.991 1.913 -17.570 1.00 56.31 118 THR A N 1
ATOM 954 C CA . THR A 1 118 ? -8.370 2.156 -18.966 1.00 56.31 118 THR A CA 1
ATOM 955 C C . THR A 1 118 ? -8.009 3.576 -19.404 1.00 56.31 118 THR A C 1
ATOM 957 O O . THR A 1 118 ? -7.267 3.743 -20.366 1.00 56.31 118 THR A O 1
ATOM 960 N N . ARG A 1 119 ? -8.409 4.613 -18.651 1.00 56.88 119 ARG A N 1
ATOM 961 C CA . ARG A 1 119 ? -8.056 6.015 -18.947 1.00 56.88 119 ARG A CA 1
ATOM 962 C C . ARG A 1 119 ? -6.551 6.255 -18.879 1.00 56.88 119 ARG A C 1
ATOM 964 O O . ARG A 1 119 ? -6.023 7.012 -19.680 1.00 56.88 119 ARG A O 1
ATOM 971 N N . GLN A 1 120 ? -5.837 5.627 -17.947 1.00 53.91 120 GLN A N 1
ATOM 972 C CA . GLN A 1 120 ? -4.388 5.780 -17.831 1.00 53.91 120 GLN A CA 1
ATOM 973 C C . GLN A 1 120 ? -3.665 5.116 -19.006 1.00 53.91 120 GLN A C 1
ATOM 975 O O . GLN A 1 120 ? -2.744 5.712 -19.558 1.00 53.91 120 GLN A O 1
ATOM 980 N N . GLN A 1 121 ? -4.096 3.924 -19.428 1.00 55.50 121 GLN A N 1
ATOM 981 C CA . GLN A 1 121 ? -3.590 3.283 -20.643 1.00 55.50 121 GLN A CA 1
ATOM 982 C C . GLN A 1 121 ? -3.904 4.120 -21.887 1.00 55.50 121 GLN A C 1
ATOM 984 O O . GLN A 1 121 ? -3.004 4.364 -22.685 1.00 55.50 121 GLN A O 1
ATOM 989 N N . GLU A 1 122 ? -5.124 4.647 -22.013 1.00 61.50 122 GLU A N 1
ATOM 990 C CA . GLU A 1 122 ? -5.506 5.555 -23.100 1.00 61.50 122 GLU A CA 1
ATOM 991 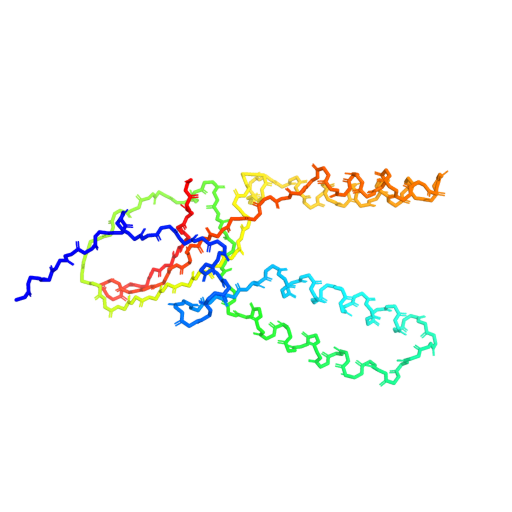C C . GLU A 1 122 ? -4.689 6.848 -23.099 1.00 61.50 122 GLU A C 1
ATOM 993 O O . GLU A 1 122 ? -4.306 7.333 -24.157 1.00 61.50 122 GLU A O 1
ATOM 998 N N . ARG A 1 123 ? -4.391 7.422 -21.930 1.00 64.06 123 ARG A N 1
ATOM 999 C CA . ARG A 1 123 ? -3.583 8.644 -21.803 1.00 64.06 123 ARG A CA 1
ATOM 1000 C C . ARG A 1 123 ? -2.125 8.400 -22.137 1.00 64.06 123 ARG A C 1
ATOM 1002 O O . ARG A 1 123 ? -1.537 9.203 -22.849 1.00 64.06 123 ARG A O 1
ATOM 1009 N N . VAL A 1 124 ? -1.552 7.297 -21.657 1.00 63.56 124 VAL A N 1
ATOM 1010 C CA . VAL A 1 124 ? -0.189 6.886 -22.013 1.00 63.56 124 VAL A CA 1
ATOM 1011 C C . VAL A 1 124 ? -0.103 6.605 -23.514 1.00 63.56 124 VAL A C 1
ATOM 1013 O O . VAL A 1 124 ? 0.846 7.050 -24.152 1.00 63.56 124 VAL A O 1
ATOM 1016 N N . ALA A 1 125 ? -1.114 5.953 -24.096 1.00 62.75 125 ALA A N 1
ATOM 1017 C CA . ALA A 1 125 ? -1.204 5.736 -25.536 1.00 62.75 125 ALA A CA 1
ATOM 1018 C C . ALA A 1 125 ? -1.321 7.063 -26.307 1.00 62.75 125 ALA A C 1
ATOM 1020 O O . ALA A 1 125 ? -0.566 7.288 -27.247 1.00 62.75 125 ALA A O 1
ATOM 1021 N N . LYS A 1 126 ? -2.192 7.986 -25.877 1.00 62.34 126 LYS A N 1
ATOM 1022 C CA . LYS A 1 126 ? -2.341 9.324 -26.480 1.00 62.34 126 LYS A CA 1
ATOM 1023 C C . LYS A 1 126 ? -1.056 10.148 -26.379 1.00 62.34 126 LYS A C 1
ATOM 1025 O O . LYS A 1 126 ? -0.639 10.732 -27.372 1.00 62.34 126 LYS A O 1
ATOM 1030 N N . ALA A 1 127 ? -0.392 10.151 -25.224 1.00 58.91 127 ALA A N 1
ATOM 1031 C CA . ALA A 1 127 ? 0.883 10.836 -25.034 1.00 58.91 127 ALA A CA 1
ATOM 1032 C C . ALA A 1 127 ? 1.979 10.245 -25.937 1.00 58.91 127 ALA A C 1
ATOM 1034 O O . ALA A 1 127 ? 2.717 10.997 -26.569 1.00 58.91 127 ALA A O 1
ATOM 1035 N N . ALA A 1 128 ? 2.046 8.915 -26.066 1.00 62.03 128 ALA A N 1
ATOM 1036 C CA . ALA A 1 128 ? 2.974 8.249 -26.978 1.00 62.03 128 ALA A CA 1
ATOM 1037 C C . ALA A 1 128 ? 2.701 8.604 -28.451 1.00 62.03 128 ALA A C 1
ATOM 1039 O O . ALA A 1 128 ? 3.644 8.866 -29.197 1.00 62.03 128 ALA A O 1
ATOM 1040 N N . VAL A 1 129 ? 1.428 8.683 -28.857 1.00 66.88 129 VAL A N 1
ATOM 1041 C CA . VAL A 1 129 ? 1.032 9.114 -30.209 1.00 66.88 129 VAL A CA 1
ATOM 1042 C C . VAL A 1 129 ? 1.427 10.569 -30.467 1.00 66.88 129 VAL A C 1
ATOM 1044 O O . VAL A 1 129 ? 1.976 10.858 -31.523 1.00 66.88 129 VAL A O 1
ATOM 1047 N N . VAL A 1 130 ? 1.224 11.482 -29.513 1.00 61.12 130 VAL A N 1
ATOM 1048 C CA . VAL A 1 130 ? 1.616 12.900 -29.653 1.00 61.12 130 VAL A CA 1
ATOM 1049 C C . VAL A 1 130 ? 3.136 13.059 -29.780 1.00 61.12 130 VAL A C 1
ATOM 1051 O O . VAL A 1 130 ? 3.605 13.841 -30.609 1.00 61.12 130 VAL A O 1
ATOM 1054 N N . VAL A 1 131 ? 3.919 12.285 -29.018 1.00 62.09 131 VAL A N 1
ATOM 1055 C CA . VAL A 1 131 ? 5.386 12.251 -29.161 1.00 62.09 131 VAL A CA 1
ATOM 1056 C C . VAL A 1 131 ? 5.786 11.734 -30.543 1.00 62.09 131 VAL A C 1
ATOM 1058 O O . VAL A 1 131 ? 6.615 12.359 -31.202 1.00 62.09 131 VAL A O 1
ATOM 1061 N N . ALA A 1 132 ? 5.178 10.637 -31.004 1.00 63.06 132 ALA A N 1
ATOM 1062 C CA . ALA A 1 132 ? 5.501 10.022 -32.290 1.00 63.06 132 ALA A CA 1
ATOM 1063 C C . ALA A 1 132 ? 5.073 10.873 -33.501 1.00 63.06 132 ALA A C 1
ATOM 1065 O O . ALA A 1 132 ? 5.768 10.883 -34.512 1.00 63.06 132 ALA A O 1
ATOM 1066 N N . ALA A 1 133 ? 3.948 11.588 -33.404 1.00 65.06 133 ALA A N 1
ATOM 1067 C CA . ALA A 1 133 ? 3.370 12.350 -34.510 1.00 65.06 133 ALA A CA 1
ATOM 1068 C C . ALA A 1 133 ? 3.931 13.774 -34.652 1.00 65.06 133 ALA A C 1
ATOM 1070 O O . ALA A 1 133 ? 3.835 14.348 -35.733 1.00 65.06 133 ALA A O 1
ATOM 1071 N N . GLY A 1 134 ? 4.491 14.366 -33.590 1.00 52.94 134 GLY A N 1
ATOM 1072 C CA . GLY A 1 134 ? 4.871 15.784 -33.625 1.00 52.94 134 GLY A CA 1
ATOM 1073 C C . GLY A 1 134 ? 6.083 16.191 -32.795 1.00 52.94 134 GLY A C 1
ATOM 1074 O O . GLY A 1 134 ? 6.382 17.381 -32.743 1.00 52.94 134 GLY A O 1
ATOM 1075 N N . GLY A 1 135 ? 6.766 15.265 -32.110 1.00 51.06 135 GLY A N 1
ATOM 1076 C CA . GLY A 1 135 ? 7.967 15.573 -31.319 1.00 51.06 135 GLY A CA 1
ATOM 1077 C C . GLY A 1 135 ? 7.744 16.536 -30.142 1.00 51.06 135 GLY A C 1
ATOM 1078 O O . GLY A 1 135 ? 8.702 16.949 -29.489 1.00 51.06 135 GLY A O 1
ATOM 1079 N N . GLN A 1 136 ? 6.494 16.901 -29.836 1.00 55.12 136 GLN A N 1
ATOM 1080 C CA . GLN A 1 136 ? 6.167 17.872 -28.794 1.00 55.12 136 GLN A CA 1
ATOM 1081 C C . GLN A 1 136 ? 6.155 17.215 -27.411 1.00 55.12 136 GLN A C 1
ATOM 1083 O O . GLN A 1 136 ? 5.106 16.917 -26.835 1.00 55.12 136 GLN A O 1
ATOM 1088 N N . GLY A 1 137 ? 7.355 17.016 -26.859 1.00 56.69 137 GLY A N 1
ATOM 1089 C CA . GLY A 1 137 ? 7.556 16.448 -25.525 1.00 56.69 137 GLY A CA 1
ATOM 1090 C C . GLY A 1 137 ? 6.837 17.228 -24.420 1.00 56.69 137 GLY A C 1
ATOM 1091 O O . GLY A 1 137 ? 6.278 16.616 -23.521 1.00 56.69 137 GLY A O 1
ATOM 1092 N N . ALA A 1 138 ? 6.756 18.559 -24.519 1.00 53.06 138 ALA A N 1
ATOM 1093 C CA . ALA A 1 138 ? 6.078 19.397 -23.526 1.00 53.06 138 ALA A CA 1
ATOM 1094 C C . ALA A 1 138 ? 4.551 19.186 -23.490 1.00 53.06 138 ALA A C 1
ATOM 1096 O O . ALA A 1 138 ? 3.971 19.123 -22.408 1.00 53.06 138 ALA A O 1
ATOM 1097 N N . ALA A 1 139 ? 3.901 19.013 -24.647 1.00 53.28 139 ALA A N 1
ATOM 1098 C CA . ALA A 1 139 ? 2.464 18.734 -24.727 1.00 53.28 139 ALA A CA 1
ATOM 1099 C C . ALA A 1 139 ? 2.137 17.317 -24.223 1.00 53.28 139 ALA A C 1
ATOM 1101 O O . ALA A 1 139 ? 1.189 17.127 -23.463 1.00 53.28 139 ALA A O 1
ATOM 1102 N N . ALA A 1 140 ? 2.972 16.330 -24.565 1.00 55.28 140 ALA A N 1
ATOM 1103 C CA . ALA A 1 140 ? 2.865 14.977 -24.021 1.00 55.28 140 ALA A CA 1
ATOM 1104 C C . ALA A 1 140 ? 3.098 14.943 -22.499 1.00 55.28 140 ALA A C 1
ATOM 1106 O O . ALA A 1 140 ? 2.391 14.237 -21.777 1.00 55.28 140 ALA A O 1
ATOM 1107 N N . GLN A 1 141 ? 4.033 15.756 -21.997 1.00 52.41 141 GLN A N 1
ATOM 1108 C CA . GLN A 1 141 ? 4.257 15.939 -20.567 1.00 52.41 141 GLN A CA 1
ATOM 1109 C C . GLN A 1 141 ? 3.040 16.590 -19.898 1.00 52.41 141 GLN A C 1
ATOM 1111 O O . GLN A 1 141 ? 2.614 16.124 -18.848 1.00 52.41 141 GLN A O 1
ATOM 1116 N N . GLY A 1 142 ? 2.430 17.604 -20.521 1.00 48.81 142 GLY A N 1
ATOM 1117 C CA . GLY A 1 142 ? 1.190 18.238 -20.061 1.00 48.81 142 GLY A CA 1
ATOM 1118 C C . GLY A 1 142 ? 0.027 17.250 -19.950 1.00 48.81 142 GLY A C 1
ATOM 1119 O O . GLY A 1 142 ? -0.636 17.202 -18.921 1.00 48.81 142 GLY A O 1
ATOM 1120 N N . MET A 1 143 ? -0.146 16.359 -20.930 1.00 54.50 143 MET A N 1
ATOM 1121 C CA . MET A 1 143 ? -1.178 15.309 -20.896 1.00 54.50 143 MET A CA 1
ATOM 1122 C C . 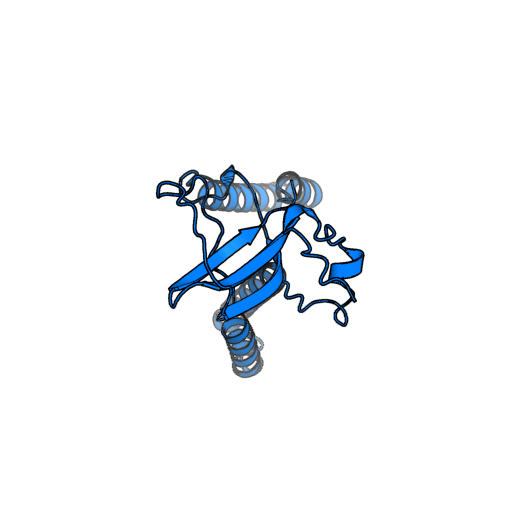MET A 1 143 ? -0.935 14.245 -19.810 1.00 54.50 143 MET A C 1
ATOM 1124 O O . MET A 1 143 ? -1.890 13.650 -19.292 1.00 54.50 143 MET A O 1
ATOM 1128 N N . LEU A 1 144 ? 0.329 14.014 -19.439 1.00 54.44 144 LEU A N 1
ATOM 1129 C CA . LEU A 1 144 ? 0.720 13.187 -18.293 1.00 54.44 144 LEU A CA 1
ATOM 1130 C C . LEU A 1 144 ? 0.537 13.930 -16.952 1.00 54.44 144 LEU A C 1
ATOM 1132 O O . LEU A 1 144 ? 0.199 13.293 -15.954 1.00 54.44 144 LEU A O 1
ATOM 1136 N N . LEU A 1 145 ? 0.722 15.256 -16.926 1.00 46.53 145 LEU A N 1
ATOM 1137 C CA . LEU A 1 145 ? 0.682 16.115 -15.732 1.00 46.53 145 LEU A CA 1
ATOM 1138 C C . LEU A 1 145 ? -0.725 16.641 -15.381 1.00 46.53 145 LEU A C 1
ATOM 1140 O O . LEU A 1 145 ? -1.048 16.758 -14.203 1.00 46.53 145 LEU A O 1
ATOM 1144 N N . GLU A 1 146 ? -1.628 16.865 -16.338 1.00 42.72 146 GLU A N 1
ATOM 1145 C CA . GLU A 1 146 ? -3.037 17.237 -16.072 1.00 42.72 146 GLU A CA 1
ATOM 1146 C C . GLU A 1 146 ? -3.831 16.125 -15.355 1.00 42.72 146 GLU A C 1
ATOM 1148 O O . GLU A 1 146 ? -4.998 16.275 -15.020 1.00 42.72 146 GLU A O 1
ATOM 1153 N N . GLY A 1 147 ? -3.212 14.966 -15.117 1.00 46.75 147 GLY A N 1
ATOM 1154 C CA . GLY A 1 147 ? -3.759 13.836 -14.364 1.00 46.75 147 GLY A CA 1
ATOM 1155 C C . GLY A 1 147 ? -3.060 13.592 -13.042 1.00 46.75 147 GLY A C 1
ATOM 1156 O O . GLY A 1 147 ? -3.042 12.448 -12.585 1.00 46.75 147 GLY A O 1
ATOM 1157 N N . THR A 1 148 ? -2.410 14.608 -12.470 1.00 51.78 148 THR A N 1
ATOM 1158 C CA . THR A 1 148 ? -1.637 14.439 -11.240 1.00 51.78 148 THR A CA 1
ATOM 1159 C C . THR A 1 148 ? -2.584 14.085 -10.098 1.00 51.78 148 THR A C 1
ATOM 1161 O O . THR A 1 148 ? -3.173 14.958 -9.466 1.00 51.78 148 THR A O 1
ATOM 1164 N N . ARG A 1 149 ? -2.741 12.781 -9.830 1.00 56.59 149 ARG A N 1
ATOM 1165 C CA . ARG A 1 149 ? -3.373 12.292 -8.606 1.00 56.59 149 ARG A CA 1
ATOM 1166 C C . ARG A 1 149 ? -2.706 13.001 -7.430 1.00 56.59 149 ARG A C 1
ATOM 1168 O O . ARG A 1 149 ? -1.504 12.837 -7.209 1.00 56.59 149 ARG A O 1
ATOM 1175 N N . LEU A 1 150 ? -3.483 13.760 -6.670 1.00 60.88 150 LEU A N 1
ATOM 1176 C CA . LEU A 1 150 ? -3.015 14.346 -5.423 1.00 60.88 150 LEU A CA 1
ATOM 1177 C C . LEU A 1 150 ? -2.962 13.228 -4.380 1.00 60.88 150 LEU A C 1
ATOM 1179 O O . LEU A 1 150 ? -3.990 12.794 -3.861 1.00 60.88 150 LEU A O 1
ATOM 1183 N N . SER A 1 151 ? -1.763 12.714 -4.106 1.00 70.25 151 SER A N 1
ATOM 1184 C CA . SER A 1 151 ? -1.557 11.832 -2.957 1.00 70.25 151 SER A CA 1
ATOM 1185 C C . SER A 1 151 ? -1.785 12.628 -1.679 1.00 70.25 151 SER A C 1
ATOM 1187 O O . SER A 1 151 ? -1.256 13.733 -1.532 1.00 70.25 151 SER A O 1
ATOM 1189 N N . ARG A 1 152 ? -2.536 12.052 -0.745 1.00 75.25 152 ARG A N 1
ATOM 1190 C CA . ARG A 1 152 ? -2.713 12.593 0.601 1.00 75.25 152 ARG A CA 1
ATOM 1191 C C . ARG A 1 152 ? -2.021 11.676 1.597 1.00 75.25 152 ARG A C 1
ATOM 1193 O O . ARG A 1 152 ? -1.961 10.463 1.404 1.00 75.25 152 ARG A O 1
ATOM 1200 N N . LEU A 1 153 ? -1.508 12.266 2.667 1.00 78.06 153 LEU A N 1
ATOM 1201 C CA . LEU A 1 153 ? -1.040 11.506 3.815 1.00 78.06 153 LEU A CA 1
ATOM 1202 C C . LEU A 1 153 ? -2.250 11.025 4.610 1.00 78.06 153 LEU A C 1
ATOM 1204 O O . LEU A 1 153 ? -3.151 11.809 4.913 1.00 78.06 153 LEU A O 1
ATOM 1208 N N . ALA A 1 154 ? -2.268 9.740 4.933 1.00 79.94 154 ALA A N 1
ATOM 1209 C CA . ALA A 1 154 ? -3.314 9.140 5.739 1.00 79.94 154 ALA A CA 1
ATOM 1210 C C . ALA A 1 154 ? -2.732 8.140 6.724 1.00 79.94 154 ALA A C 1
ATOM 1212 O O . ALA A 1 154 ? -1.666 7.560 6.507 1.00 79.94 154 ALA A O 1
ATOM 1213 N N . TRP A 1 155 ? -3.473 7.916 7.799 1.00 82.50 155 TRP A N 1
ATOM 1214 C CA . TRP A 1 155 ? -3.126 6.883 8.754 1.00 82.50 155 TRP A CA 1
ATOM 1215 C C . TRP A 1 155 ? -3.730 5.561 8.317 1.00 82.50 155 TRP A C 1
ATOM 1217 O O . TRP A 1 155 ? -4.930 5.473 8.055 1.00 82.50 155 TRP A O 1
ATOM 1227 N N . TYR A 1 156 ? -2.908 4.522 8.289 1.00 86.38 156 TYR A N 1
ATOM 1228 C CA . TYR A 1 156 ? -3.399 3.157 8.322 1.00 86.38 156 TYR A CA 1
ATOM 1229 C C . TYR A 1 156 ? -3.279 2.634 9.747 1.00 86.38 156 TYR A C 1
ATOM 1231 O O . TYR A 1 156 ? -2.183 2.609 10.315 1.00 86.38 156 TYR A O 1
ATOM 1239 N N . VAL A 1 157 ? -4.409 2.241 10.325 1.00 86.62 157 VAL A N 1
ATOM 1240 C CA . VAL A 1 157 ? -4.483 1.744 11.696 1.00 86.62 157 VAL A CA 1
ATOM 1241 C C . VAL A 1 157 ? -4.793 0.261 11.711 1.00 86.62 157 VAL A C 1
ATOM 1243 O O . VAL A 1 157 ? -5.585 -0.236 10.911 1.00 86.62 157 VAL A O 1
ATOM 1246 N N . THR A 1 158 ? -4.185 -0.442 12.655 1.00 89.81 158 THR A N 1
ATOM 1247 C CA . THR A 1 158 ? -4.462 -1.847 12.950 1.00 89.81 158 THR A CA 1
ATOM 1248 C C . THR A 1 158 ? -4.526 -2.034 14.452 1.00 89.81 158 THR A C 1
ATOM 1250 O O . THR A 1 158 ? -3.794 -1.376 15.192 1.00 89.81 158 THR A O 1
ATOM 1253 N N . GLY A 1 159 ? -5.351 -2.956 14.921 1.00 89.75 159 GLY A N 1
ATOM 1254 C CA . GLY A 1 159 ? -5.407 -3.241 16.342 1.00 89.75 159 GLY A CA 1
ATOM 1255 C C . GLY A 1 159 ? -6.313 -4.402 16.687 1.00 89.75 159 GLY A C 1
ATOM 1256 O O . GLY A 1 159 ? -6.749 -5.161 15.820 1.00 89.75 159 GLY A O 1
ATOM 1257 N N . LYS A 1 160 ? -6.586 -4.531 17.983 1.00 91.00 160 LYS A N 1
ATOM 1258 C CA . LYS A 1 160 ? -7.407 -5.602 18.539 1.00 91.00 160 LYS A CA 1
ATOM 1259 C C . LYS A 1 160 ? -8.310 -5.068 19.646 1.00 91.00 160 LYS A C 1
ATOM 1261 O O . LYS A 1 160 ? -7.829 -4.414 20.569 1.00 91.00 160 LYS A O 1
ATOM 1266 N N . ILE A 1 161 ? -9.609 -5.340 19.543 1.00 88.12 161 ILE A N 1
ATOM 1267 C CA . ILE A 1 161 ? -10.627 -4.980 20.539 1.00 88.12 161 ILE A CA 1
ATOM 1268 C C . ILE A 1 161 ? -11.396 -6.244 20.910 1.00 88.12 161 ILE A C 1
ATOM 1270 O O . ILE A 1 161 ? -11.948 -6.904 20.029 1.00 88.12 161 ILE A O 1
ATOM 1274 N N . ASN A 1 162 ? -11.466 -6.564 22.204 1.00 85.62 162 ASN A N 1
ATOM 1275 C CA . ASN A 1 162 ? -12.190 -7.730 22.734 1.00 85.62 162 ASN A CA 1
ATOM 1276 C C . ASN A 1 162 ? -11.897 -9.028 21.951 1.00 85.62 162 ASN A C 1
ATOM 1278 O O . ASN A 1 162 ? -12.813 -9.682 21.446 1.00 85.62 162 ASN A O 1
ATOM 1282 N N . GLY A 1 163 ? -10.627 -9.374 21.750 1.00 86.06 163 GLY A N 1
ATOM 1283 C CA . GLY A 1 163 ? -10.253 -10.558 20.973 1.00 86.06 163 GLY A CA 1
ATOM 1284 C C . GLY A 1 163 ? -10.275 -10.391 19.443 1.00 86.06 163 GLY A C 1
ATOM 1285 O O . GLY A 1 163 ? -9.626 -11.176 18.753 1.00 86.06 163 GLY A O 1
ATOM 1286 N N . LYS A 1 164 ? -10.966 -9.382 18.890 1.00 86.25 164 LYS A N 1
ATOM 1287 C CA . LYS A 1 164 ? -11.184 -9.213 17.441 1.00 86.25 164 LYS A CA 1
ATOM 1288 C C . LYS A 1 164 ? -10.213 -8.211 16.821 1.00 86.25 164 LYS A C 1
ATOM 1290 O O . LYS A 1 164 ? -10.070 -7.097 17.319 1.00 86.25 164 LYS A O 1
ATOM 1295 N N . HIS A 1 165 ? -9.588 -8.592 15.709 1.00 89.75 165 HIS A N 1
ATOM 1296 C CA . HIS A 1 165 ? -8.700 -7.710 14.950 1.00 89.75 165 HIS A CA 1
ATOM 1297 C C . HIS A 1 165 ? -9.496 -6.698 14.122 1.00 89.75 165 HIS A C 1
ATOM 1299 O O . HIS A 1 165 ? -10.546 -7.029 13.571 1.00 89.75 165 HIS A O 1
ATOM 1305 N N . PHE A 1 166 ? -8.973 -5.480 14.005 1.00 86.62 166 PHE A N 1
ATOM 1306 C CA . PHE A 1 166 ? -9.493 -4.453 13.109 1.00 86.62 166 PHE A CA 1
ATOM 1307 C C . PHE A 1 166 ? -8.355 -3.803 12.323 1.00 86.62 166 PHE A C 1
ATOM 1309 O O . PHE A 1 166 ? -7.212 -3.748 12.782 1.00 86.62 166 PHE A O 1
ATOM 1316 N N . SER A 1 167 ? -8.679 -3.296 11.136 1.00 87.69 167 SER A N 1
ATOM 1317 C CA . SER A 1 167 ? -7.776 -2.472 10.338 1.00 87.69 167 SER A CA 1
ATOM 1318 C C . SER A 1 167 ? -8.557 -1.489 9.474 1.00 87.69 167 SER A C 1
ATOM 1320 O O . SER A 1 167 ? -9.715 -1.753 9.144 1.00 87.69 167 SER A O 1
ATOM 1322 N N . GLY A 1 168 ? -7.957 -0.351 9.133 1.00 84.25 168 GLY A N 1
ATOM 1323 C CA . GLY A 1 168 ? -8.633 0.643 8.308 1.00 84.25 168 GLY A CA 1
ATOM 1324 C C . GLY A 1 168 ? -7.806 1.885 8.010 1.00 84.25 168 GLY A C 1
ATOM 1325 O O . GLY A 1 168 ? -6.768 2.137 8.620 1.00 84.25 168 GLY A O 1
ATOM 1326 N N . TRP A 1 169 ? -8.307 2.665 7.055 1.00 83.06 169 TRP A N 1
ATOM 1327 C CA . TRP A 1 169 ? -7.744 3.950 6.661 1.00 83.06 169 TRP A CA 1
ATOM 1328 C C . TRP A 1 169 ? -8.451 5.099 7.372 1.00 83.06 169 TRP A C 1
ATOM 1330 O O . TRP A 1 169 ? -9.679 5.141 7.419 1.00 83.06 169 TRP A O 1
ATOM 1340 N N . LEU A 1 170 ? -7.673 6.063 7.851 1.00 78.12 170 LEU A N 1
ATOM 1341 C CA . LEU A 1 170 ? -8.152 7.343 8.357 1.00 78.12 170 LEU A CA 1
ATOM 1342 C C . LEU A 1 170 ? -7.605 8.435 7.437 1.00 78.12 170 LEU A C 1
ATOM 1344 O O . LEU A 1 170 ? -6.437 8.825 7.525 1.00 78.12 170 LEU A O 1
ATOM 1348 N N . ALA A 1 171 ? -8.446 8.884 6.507 1.00 64.62 171 ALA A N 1
ATOM 1349 C CA . ALA A 1 171 ? -8.122 9.997 5.629 1.00 64.62 171 ALA A CA 1
ATOM 1350 C C . ALA A 1 171 ? -8.320 11.322 6.380 1.00 64.62 171 ALA A C 1
ATOM 1352 O O . ALA A 1 171 ? -9.358 11.541 7.004 1.00 64.62 171 ALA A O 1
ATOM 1353 N N . GLY A 1 172 ? -7.338 12.222 6.297 1.00 55.56 172 GLY A N 1
ATOM 1354 C CA . GLY A 1 172 ? -7.551 13.622 6.649 1.00 55.56 172 GLY A CA 1
ATOM 1355 C C . GLY A 1 172 ? -8.426 14.279 5.579 1.00 55.56 172 GLY A C 1
ATOM 1356 O O . GLY A 1 172 ? -8.009 14.363 4.420 1.00 55.56 172 GLY A O 1
ATOM 1357 N N . LEU A 1 173 ? -9.639 14.698 5.954 1.00 38.75 173 LEU A N 1
ATOM 1358 C CA . LEU A 1 173 ? -10.484 15.577 5.134 1.00 38.75 173 LEU A CA 1
ATOM 1359 C C . LEU A 1 173 ? -9.756 16.886 4.827 1.00 38.75 173 LEU A C 1
ATOM 1361 O O . LEU A 1 173 ? -9.338 17.546 5.810 1.00 38.75 173 LEU A O 1
#

Foldseek 3Di:
DDPPPQDPVNPDFDDVVVLVVCVPFPHDALVVLVVVLVVLVVVLVVCVVDVPDPVCNVVSVVVSVVSVVVCVPPDDDAAPPDPDDDDDDDADWPWKDKHKYWDFPDPCPHPVNPCVVVVVVVLLVVLVCCCVVPVCNVVSVVSVVVPPRDTAIWMWMWTDGPNDIDIHIDGDD

pLDDT: mean 70.69, std 16.05, range [32.16, 94.81]